Protein AF-A0A849WQL9-F1 (afdb_monomer_lite)

Structure (mmCIF, N/CA/C/O backbone):
data_AF-A0A849WQL9-F1
#
_entry.id   AF-A0A849WQL9-F1
#
loop_
_atom_site.group_PDB
_atom_site.id
_atom_site.type_symbol
_atom_site.label_atom_id
_atom_site.label_alt_id
_atom_site.label_comp_id
_atom_site.label_asym_id
_atom_site.label_entity_id
_atom_site.label_seq_id
_atom_site.pdbx_PDB_ins_code
_atom_site.Cartn_x
_atom_site.Cartn_y
_atom_site.Cartn_z
_atom_site.occupancy
_atom_site.B_iso_or_equiv
_atom_site.auth_seq_id
_atom_site.auth_comp_id
_atom_site.auth_asym_id
_atom_site.auth_atom_id
_atom_site.pdbx_PDB_model_num
ATOM 1 N N . MET A 1 1 ? -45.206 -13.523 60.294 1.00 41.06 1 MET A N 1
ATOM 2 C CA . MET A 1 1 ? -43.958 -14.146 59.798 1.00 41.06 1 MET A CA 1
ATOM 3 C C . MET A 1 1 ? -43.672 -13.604 58.405 1.00 41.06 1 MET A C 1
ATOM 5 O O . MET A 1 1 ? -44.329 -13.995 57.453 1.00 41.06 1 MET A O 1
ATOM 9 N N . PHE A 1 2 ? -42.772 -12.625 58.313 1.00 39.31 2 PHE A N 1
ATOM 10 C CA . PHE A 1 2 ? -42.401 -11.934 57.076 1.00 39.31 2 PHE A CA 1
ATOM 11 C C . PHE A 1 2 ? -41.361 -12.753 56.302 1.00 39.31 2 PHE A C 1
ATOM 13 O O . PHE A 1 2 ? -40.246 -12.906 56.787 1.00 39.31 2 PHE A O 1
ATOM 20 N N . HIS A 1 3 ? -41.688 -13.228 55.099 1.00 35.38 3 HIS A N 1
ATOM 21 C CA . HIS A 1 3 ? -40.687 -13.722 54.148 1.00 35.38 3 HIS A CA 1
ATOM 22 C C . HIS A 1 3 ? -40.464 -12.661 53.069 1.00 35.38 3 HIS A C 1
ATOM 24 O O . HIS A 1 3 ? -41.213 -12.552 52.103 1.00 35.38 3 HIS A O 1
ATOM 30 N N . LYS A 1 4 ? -39.432 -11.838 53.282 1.00 41.97 4 LYS A N 1
ATOM 31 C CA . LYS A 1 4 ? -38.871 -10.938 52.274 1.00 41.97 4 LYS A CA 1
ATOM 32 C C . LYS A 1 4 ? -38.010 -11.776 51.328 1.00 41.97 4 LYS A C 1
ATOM 34 O O . LYS A 1 4 ? -36.884 -12.118 51.673 1.00 41.97 4 LYS A O 1
ATOM 39 N N . ILE A 1 5 ? -38.525 -12.100 50.146 1.00 51.34 5 ILE A N 1
ATOM 40 C CA . ILE A 1 5 ? -37.694 -12.596 49.044 1.00 51.34 5 ILE A CA 1
ATOM 41 C C . ILE A 1 5 ? -37.047 -11.361 48.417 1.00 51.34 5 ILE A C 1
ATOM 43 O O . ILE A 1 5 ? -37.643 -10.662 47.602 1.00 51.34 5 ILE A O 1
ATOM 47 N N . ILE A 1 6 ? -35.846 -11.035 48.894 1.00 51.62 6 ILE A N 1
ATOM 48 C CA . ILE A 1 6 ? -34.983 -10.018 48.295 1.00 51.62 6 ILE A CA 1
ATOM 49 C C . ILE A 1 6 ? -34.472 -10.621 46.986 1.00 51.62 6 ILE A C 1
ATOM 51 O O . ILE A 1 6 ? -33.561 -11.442 46.966 1.00 51.62 6 ILE A O 1
ATOM 55 N N . MET A 1 7 ? -35.140 -10.261 45.895 1.00 43.47 7 MET A N 1
ATOM 56 C CA . MET A 1 7 ? -34.754 -10.604 44.535 1.00 43.47 7 MET A CA 1
ATOM 57 C C . MET A 1 7 ? -33.563 -9.717 44.154 1.00 43.47 7 MET A C 1
ATOM 59 O O . MET A 1 7 ? -33.723 -8.598 43.671 1.00 43.47 7 MET A O 1
ATOM 63 N N . THR A 1 8 ? -32.359 -10.191 44.472 1.00 52.12 8 THR A N 1
ATOM 64 C CA . THR A 1 8 ? -31.094 -9.528 44.151 1.00 52.12 8 THR A CA 1
ATOM 65 C C . THR A 1 8 ? -30.933 -9.482 42.634 1.00 52.12 8 THR A C 1
ATOM 67 O O . THR A 1 8 ? -30.533 -10.456 41.998 1.00 52.12 8 THR A O 1
ATOM 70 N N . LEU A 1 9 ? -31.298 -8.345 42.047 1.00 46.00 9 LEU A N 1
ATOM 71 C CA . LEU A 1 9 ? -31.067 -8.019 40.648 1.00 46.00 9 LEU A CA 1
ATOM 72 C C . LEU A 1 9 ? -29.550 -7.855 40.461 1.00 46.00 9 LEU A C 1
ATOM 74 O O . LEU A 1 9 ? -28.985 -6.809 40.771 1.00 46.00 9 LEU A O 1
ATOM 78 N N . ILE A 1 10 ? -28.875 -8.920 40.029 1.00 55.91 10 ILE A N 1
ATOM 79 C CA . ILE A 1 10 ? -27.466 -8.868 39.632 1.00 55.91 10 ILE A CA 1
ATOM 80 C C . ILE A 1 10 ? -27.419 -8.056 38.339 1.00 55.91 10 ILE A C 1
ATOM 82 O O . ILE A 1 10 ? -27.676 -8.564 37.249 1.00 55.91 10 ILE A O 1
ATOM 86 N N . SER A 1 11 ? -27.143 -6.763 38.471 1.00 50.94 11 SER A N 1
ATOM 87 C CA . SER A 1 11 ? -26.770 -5.890 37.369 1.00 50.94 11 SER A CA 1
ATOM 88 C C . SER A 1 11 ? -25.508 -6.466 36.733 1.00 50.94 11 SER A C 1
ATOM 90 O O . SER A 1 11 ? -24.418 -6.391 37.303 1.00 50.94 11 SER A O 1
ATOM 92 N N . LEU A 1 12 ? -25.662 -7.085 35.558 1.00 48.03 12 LEU A N 1
ATOM 93 C CA . LEU A 1 12 ? -24.540 -7.458 34.710 1.00 48.03 12 LEU A CA 1
ATOM 94 C C . LEU A 1 12 ? -23.727 -6.191 34.438 1.00 48.03 12 LEU A C 1
ATOM 96 O O . LEU A 1 12 ? -24.140 -5.322 33.672 1.00 48.03 12 LEU A O 1
ATOM 100 N N . PHE A 1 13 ? -22.561 -6.099 35.070 1.00 50.62 13 PHE A N 1
ATOM 101 C CA . PHE A 1 13 ? -21.500 -5.209 34.640 1.00 50.62 13 PHE A CA 1
ATOM 102 C C . PHE A 1 13 ? -21.110 -5.631 33.222 1.00 50.62 13 PHE A C 1
ATOM 104 O O . PHE A 1 13 ? -20.320 -6.551 33.019 1.00 50.62 13 PHE A O 1
ATOM 111 N N . THR A 1 14 ? -21.686 -4.976 32.218 1.00 52.75 14 THR A N 1
ATOM 112 C CA . THR A 1 14 ? -21.144 -5.006 30.865 1.00 52.75 14 THR A CA 1
ATOM 113 C C . THR A 1 14 ? -19.768 -4.365 30.929 1.00 52.75 14 THR A C 1
ATOM 115 O O . THR A 1 14 ? -19.642 -3.142 30.998 1.00 52.75 14 THR A O 1
ATOM 118 N N . ILE A 1 15 ? -18.730 -5.199 30.941 1.00 56.62 15 ILE A N 1
ATOM 119 C CA . ILE A 1 15 ? -17.355 -4.771 30.719 1.00 56.62 15 ILE A CA 1
ATOM 120 C C . ILE A 1 15 ? -17.322 -4.257 29.281 1.00 56.62 15 ILE A C 1
ATOM 122 O O . ILE A 1 15 ? -17.167 -5.019 28.330 1.00 56.62 15 ILE A O 1
ATOM 126 N N . THR A 1 16 ? -17.530 -2.955 29.094 1.00 53.00 16 THR A N 1
ATOM 127 C CA . THR A 1 16 ? -17.263 -2.313 27.812 1.00 53.00 16 THR A CA 1
ATOM 128 C C . THR A 1 16 ? -15.750 -2.294 27.648 1.00 53.00 16 THR A C 1
ATOM 130 O O . THR A 1 16 ? -15.082 -1.357 28.091 1.00 53.00 16 THR A O 1
ATOM 133 N N . THR A 1 17 ? -15.181 -3.343 27.057 1.00 54.50 17 THR A N 1
ATOM 134 C CA . THR A 1 17 ? -13.810 -3.300 26.555 1.00 54.50 17 THR A CA 1
ATOM 135 C C . THR A 1 17 ? -13.801 -2.257 25.446 1.00 54.50 17 THR A C 1
ATOM 137 O O . THR A 1 17 ? -14.212 -2.530 24.317 1.00 54.50 17 THR A O 1
ATOM 140 N N . LYS A 1 18 ? -13.432 -1.017 25.777 1.00 52.62 18 LYS A N 1
ATOM 141 C CA . LYS A 1 18 ? -13.214 0.019 24.771 1.00 52.62 18 LYS A CA 1
ATOM 142 C C . LYS A 1 18 ? -12.089 -0.494 23.880 1.00 52.62 18 LYS A C 1
ATOM 144 O O . LYS A 1 18 ? -10.947 -0.557 24.327 1.00 52.62 18 LYS A O 1
ATOM 149 N N . ALA A 1 19 ? -12.426 -0.917 22.662 1.00 57.75 19 ALA A N 1
ATOM 150 C CA . ALA A 1 19 ? -11.433 -1.199 21.638 1.00 57.75 19 ALA A CA 1
ATOM 151 C C . ALA A 1 19 ? -10.529 0.034 21.550 1.00 57.75 19 ALA A C 1
ATOM 153 O O . ALA A 1 19 ? -11.011 1.153 21.352 1.00 57.75 19 ALA A O 1
ATOM 154 N N . GLN A 1 20 ? -9.243 -0.152 21.829 1.00 61.25 20 GLN A N 1
ATOM 155 C CA . GLN A 1 20 ? -8.285 0.939 21.830 1.00 61.25 20 GLN A CA 1
ATOM 156 C C . GLN A 1 20 ? -8.241 1.498 20.400 1.00 61.25 20 GLN A C 1
ATOM 158 O O . GLN A 1 20 ? -8.040 0.719 19.467 1.00 61.25 20 GLN A O 1
ATOM 163 N N . PRO A 1 21 ? -8.500 2.801 20.190 1.00 62.62 21 PRO A N 1
ATOM 164 C CA . PRO A 1 21 ? -8.577 3.348 18.845 1.00 62.62 21 PRO A CA 1
ATOM 165 C C . PRO A 1 21 ? -7.240 3.140 18.131 1.00 62.62 21 PRO A C 1
ATOM 167 O O . PRO A 1 21 ? -6.177 3.454 18.673 1.00 62.62 21 PRO A O 1
ATOM 170 N N . CYS A 1 22 ? -7.296 2.591 16.919 1.00 76.44 22 CYS A N 1
ATOM 171 C CA . CYS A 1 22 ? -6.123 2.381 16.084 1.00 76.44 22 CYS A CA 1
ATOM 172 C C . CYS A 1 22 ? -5.434 3.723 15.840 1.00 76.44 22 CYS A C 1
ATOM 174 O O . CYS A 1 22 ? -6.052 4.662 15.336 1.00 76.44 22 CYS A O 1
ATOM 176 N N . SER A 1 23 ? -4.148 3.836 16.177 1.00 86.62 23 SER A N 1
ATOM 177 C CA . SER A 1 23 ? -3.430 5.066 15.850 1.00 86.62 23 SER A CA 1
ATOM 178 C C . SER A 1 23 ? -3.319 5.209 14.329 1.00 86.62 23 SER A C 1
ATOM 180 O O . SER A 1 23 ? -3.001 4.244 13.626 1.00 86.62 23 SER A O 1
ATOM 182 N N . GLN A 1 24 ? -3.513 6.427 13.822 1.00 84.88 24 GLN A N 1
ATOM 183 C CA . GLN A 1 24 ? -3.384 6.727 12.391 1.00 84.88 24 GLN A CA 1
ATOM 184 C C . GLN A 1 24 ? -2.018 6.306 11.829 1.00 84.88 24 GLN A C 1
ATOM 186 O O . GLN A 1 24 ? -1.910 5.908 10.672 1.00 84.88 24 GLN A O 1
ATOM 191 N N . LYS A 1 25 ? -0.974 6.358 12.666 1.00 89.31 25 LYS A N 1
ATOM 192 C CA . LYS A 1 25 ? 0.380 5.906 12.332 1.00 89.31 25 LYS A CA 1
ATOM 193 C C . LYS A 1 25 ? 0.442 4.400 12.062 1.00 89.31 25 LYS A C 1
ATOM 195 O O . LYS A 1 25 ? 1.086 3.988 11.107 1.00 89.31 25 LYS A O 1
ATOM 200 N N . VAL A 1 26 ? -0.223 3.585 12.882 1.00 88.31 26 VAL A N 1
ATOM 201 C CA . VAL A 1 26 ? -0.267 2.125 12.688 1.00 88.31 26 VAL A CA 1
ATOM 202 C C . VAL A 1 26 ? -1.046 1.785 11.422 1.00 88.31 26 VAL A C 1
ATOM 204 O O . VAL A 1 26 ? -0.588 0.976 10.621 1.00 88.31 26 VAL A O 1
ATOM 207 N N . ILE A 1 27 ? -2.180 2.454 11.195 1.00 91.44 27 ILE A N 1
ATOM 208 C CA . ILE A 1 27 ? -2.977 2.259 9.980 1.00 91.44 27 ILE A CA 1
ATOM 209 C C . ILE A 1 27 ? -2.156 2.585 8.727 1.00 91.44 27 ILE A C 1
ATOM 211 O O . ILE A 1 27 ? -2.102 1.777 7.801 1.00 91.44 27 ILE A O 1
ATOM 215 N N . SER A 1 28 ? -1.493 3.745 8.694 1.00 91.81 28 SER A N 1
ATOM 216 C CA . SER A 1 28 ? -0.717 4.163 7.524 1.00 91.81 28 SER A CA 1
ATOM 217 C C . SER A 1 28 ? 0.481 3.248 7.267 1.00 91.81 28 SER A C 1
ATOM 219 O O . SER A 1 28 ? 0.766 2.912 6.118 1.00 91.81 28 SER A O 1
ATOM 221 N N . GLN A 1 29 ? 1.147 2.778 8.324 1.00 93.44 29 GLN A N 1
ATOM 222 C CA . GLN A 1 29 ? 2.212 1.785 8.203 1.00 93.44 29 GLN A CA 1
ATOM 223 C C . GLN A 1 29 ? 1.694 0.466 7.624 1.00 93.44 29 GLN A C 1
ATOM 225 O O . GLN A 1 29 ? 2.274 -0.022 6.655 1.00 93.44 29 GLN A O 1
ATOM 230 N N . ASN A 1 30 ? 0.593 -0.073 8.154 1.00 92.75 30 ASN A N 1
ATOM 231 C CA . ASN A 1 30 ? -0.002 -1.313 7.653 1.00 92.75 30 ASN A CA 1
ATOM 232 C C . ASN A 1 30 ? -0.424 -1.173 6.185 1.00 92.75 30 ASN A C 1
ATOM 234 O O . ASN A 1 30 ? -0.069 -2.016 5.366 1.00 92.75 30 ASN A O 1
ATOM 238 N N . ALA A 1 31 ? -1.099 -0.078 5.826 1.00 95.12 31 ALA A N 1
ATOM 239 C CA . ALA A 1 31 ? -1.542 0.168 4.456 1.00 95.12 31 ALA A CA 1
ATOM 240 C C . ALA A 1 31 ? -0.367 0.222 3.462 1.00 95.12 31 ALA A C 1
ATOM 242 O O . ALA A 1 31 ? -0.408 -0.430 2.417 1.00 95.12 31 ALA A O 1
ATOM 243 N N . MET A 1 32 ? 0.703 0.950 3.802 1.00 97.2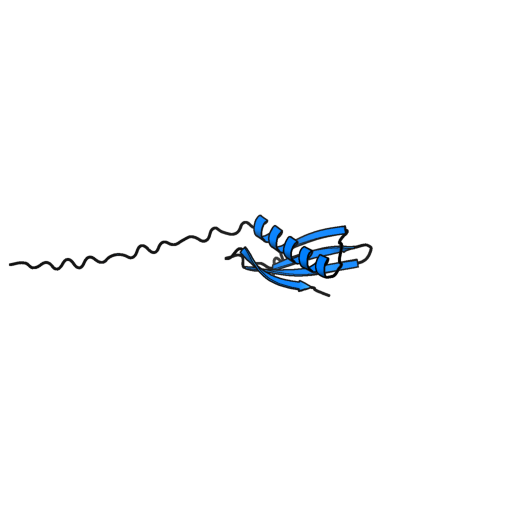5 32 MET A N 1
ATOM 244 C CA . MET A 1 32 ? 1.910 1.031 2.974 1.00 97.25 32 MET A CA 1
ATOM 245 C C . MET A 1 32 ? 2.616 -0.327 2.853 1.00 97.25 32 MET A C 1
ATOM 247 O O . MET A 1 32 ? 3.019 -0.708 1.756 1.00 97.25 32 MET A O 1
ATOM 251 N N . GLN A 1 33 ? 2.756 -1.073 3.953 1.00 96.25 33 GLN A N 1
ATOM 252 C CA . GLN A 1 33 ? 3.429 -2.376 3.940 1.00 96.25 33 GLN A CA 1
ATOM 253 C C . GLN A 1 33 ? 2.655 -3.421 3.135 1.00 96.25 33 GLN A C 1
ATOM 255 O O . GLN A 1 33 ? 3.262 -4.148 2.355 1.00 96.25 33 GLN A O 1
ATOM 260 N N . SER A 1 34 ? 1.328 -3.472 3.259 1.00 95.81 34 SER A N 1
ATOM 261 C CA . SER A 1 34 ? 0.506 -4.409 2.488 1.00 95.81 34 SER A CA 1
ATOM 262 C C . SER A 1 34 ? 0.569 -4.135 0.987 1.00 95.81 34 SER A C 1
ATOM 264 O O . SER A 1 34 ? 0.753 -5.067 0.206 1.00 95.81 34 SER A O 1
ATOM 266 N N . ALA A 1 35 ? 0.484 -2.866 0.576 1.00 97.31 35 ALA A N 1
ATOM 267 C CA . ALA A 1 35 ? 0.653 -2.499 -0.828 1.00 97.31 35 ALA A CA 1
ATOM 268 C C . ALA A 1 35 ? 2.068 -2.824 -1.333 1.00 97.31 35 ALA A C 1
ATOM 270 O O . ALA A 1 35 ? 2.219 -3.387 -2.414 1.00 97.31 35 ALA A O 1
ATOM 271 N N . LEU A 1 36 ? 3.104 -2.526 -0.541 1.00 97.44 36 LEU A N 1
ATOM 272 C CA . LEU A 1 36 ? 4.491 -2.791 -0.923 1.00 97.44 36 LEU A CA 1
ATOM 273 C C . LEU A 1 36 ? 4.758 -4.289 -1.064 1.00 97.44 36 LEU A C 1
ATOM 275 O O . LEU A 1 36 ? 5.424 -4.701 -2.006 1.00 97.44 36 LEU A O 1
ATOM 279 N N . TYR A 1 37 ? 4.232 -5.100 -0.150 1.00 97.00 37 TYR A N 1
ATOM 280 C CA . TYR A 1 37 ? 4.352 -6.550 -0.216 1.00 97.00 37 TYR A CA 1
ATOM 281 C C . TYR A 1 37 ? 3.778 -7.100 -1.528 1.00 97.00 37 TYR A C 1
ATOM 283 O O . TYR A 1 37 ? 4.449 -7.864 -2.220 1.00 97.00 37 TYR A O 1
ATOM 291 N N . LEU A 1 38 ? 2.578 -6.658 -1.916 1.00 96.56 38 LEU A N 1
ATOM 292 C CA . LEU A 1 38 ? 1.965 -7.065 -3.181 1.00 96.56 38 LEU A CA 1
ATOM 293 C C . LEU A 1 38 ? 2.726 -6.539 -4.401 1.00 96.56 38 LEU A C 1
ATOM 295 O O . LEU A 1 38 ? 2.842 -7.247 -5.399 1.00 96.56 38 LEU A O 1
ATOM 299 N N . GLU A 1 39 ? 3.278 -5.331 -4.337 1.00 95.88 39 GLU A N 1
ATOM 300 C CA . GLU A 1 39 ? 4.112 -4.799 -5.415 1.00 95.88 39 GLU A CA 1
ATOM 301 C C . GLU A 1 39 ? 5.390 -5.633 -5.600 1.00 95.88 39 GLU A C 1
ATOM 303 O O . GLU A 1 39 ? 5.725 -5.995 -6.728 1.00 95.88 39 GLU A O 1
ATOM 308 N N . LEU A 1 40 ? 6.053 -6.022 -4.503 1.00 95.44 40 LEU A N 1
ATOM 309 C CA . LEU A 1 40 ? 7.234 -6.891 -4.534 1.00 95.44 40 LEU A CA 1
ATOM 310 C C . LEU A 1 40 ? 6.912 -8.277 -5.111 1.00 95.44 40 LEU A C 1
ATOM 312 O O . LEU A 1 40 ? 7.701 -8.798 -5.899 1.00 95.44 40 LEU A O 1
ATOM 316 N N . LEU A 1 41 ? 5.754 -8.858 -4.770 1.00 95.25 41 LEU A N 1
ATOM 317 C CA . LEU A 1 41 ? 5.284 -10.120 -5.362 1.00 95.25 41 LEU A CA 1
ATOM 318 C C . LEU A 1 41 ? 5.020 -10.005 -6.870 1.00 95.25 41 LEU A C 1
ATOM 320 O O . LEU A 1 41 ? 5.200 -10.976 -7.599 1.00 95.25 41 LEU A O 1
ATOM 324 N N . ASN A 1 42 ? 4.659 -8.815 -7.354 1.00 90.94 42 ASN A N 1
ATOM 325 C CA . ASN A 1 42 ? 4.527 -8.513 -8.781 1.00 90.94 42 ASN A CA 1
ATOM 326 C C . ASN A 1 42 ? 5.865 -8.116 -9.439 1.00 90.94 42 ASN A C 1
ATOM 328 O O . ASN A 1 42 ? 5.872 -7.471 -10.486 1.00 90.94 42 ASN A O 1
ATOM 332 N N . ASN A 1 43 ? 7.001 -8.485 -8.832 1.00 91.06 43 ASN A N 1
ATOM 333 C CA . ASN A 1 43 ? 8.364 -8.137 -9.253 1.00 91.06 43 ASN A CA 1
ATOM 334 C C . ASN A 1 43 ? 8.661 -6.624 -9.315 1.00 91.06 43 ASN A C 1
ATOM 336 O O . ASN A 1 43 ? 9.677 -6.211 -9.878 1.00 91.06 43 ASN A O 1
ATOM 340 N N . GLY A 1 44 ? 7.816 -5.786 -8.713 1.00 91.06 44 GLY A N 1
ATOM 341 C CA . GLY A 1 44 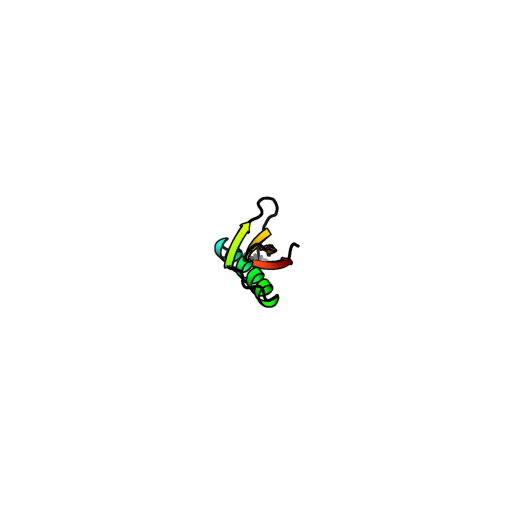? 8.028 -4.349 -8.634 1.00 91.06 44 GLY A CA 1
ATOM 342 C C . GLY A 1 44 ? 9.012 -3.989 -7.522 1.00 91.06 44 GLY A C 1
ATOM 343 O O . GLY A 1 44 ? 8.814 -4.338 -6.363 1.00 91.06 44 GLY A O 1
ATOM 344 N N . ARG A 1 45 ? 10.088 -3.273 -7.857 1.00 94.75 45 ARG A N 1
ATOM 345 C CA . ARG A 1 45 ? 11.036 -2.681 -6.896 1.00 94.75 45 ARG A CA 1
ATOM 346 C C . ARG A 1 45 ? 11.028 -1.156 -7.022 1.00 94.75 45 ARG A C 1
ATOM 348 O O . ARG A 1 45 ? 11.819 -0.615 -7.796 1.00 94.75 45 ARG A O 1
ATOM 355 N N . PRO A 1 46 ? 10.115 -0.462 -6.328 1.00 96.19 46 PRO A N 1
ATOM 356 C CA . PRO A 1 46 ? 9.945 0.967 -6.532 1.00 96.19 46 PRO A CA 1
ATOM 357 C C . PRO A 1 46 ? 11.110 1.773 -5.965 1.00 96.19 46 PRO A C 1
ATOM 359 O O . PRO A 1 46 ? 11.662 1.443 -4.915 1.00 96.19 46 PRO A O 1
ATOM 362 N N . LEU A 1 47 ? 11.439 2.869 -6.647 1.00 97.00 47 LEU A N 1
ATOM 363 C CA . LEU A 1 47 ? 12.447 3.839 -6.217 1.00 97.00 47 LEU A CA 1
ATOM 364 C C . LEU A 1 47 ? 11.939 4.664 -5.032 1.00 97.00 47 LEU A C 1
ATOM 366 O O . LEU A 1 47 ? 12.679 4.946 -4.092 1.00 97.00 47 LEU A O 1
ATOM 370 N N . THR A 1 48 ? 10.658 5.038 -5.068 1.00 97.00 48 THR A N 1
ATOM 371 C CA . THR A 1 48 ? 10.009 5.818 -4.012 1.00 97.00 48 THR A CA 1
ATOM 372 C C . THR A 1 48 ? 8.630 5.263 -3.681 1.00 97.00 48 THR A C 1
ATOM 374 O O . THR A 1 48 ? 7.989 4.585 -4.487 1.00 97.00 48 THR A O 1
ATOM 377 N N . LYS A 1 49 ? 8.192 5.533 -2.448 1.00 97.50 49 LYS A N 1
ATOM 378 C CA . LYS A 1 49 ? 6.956 5.015 -1.861 1.00 97.50 49 LYS A CA 1
ATOM 379 C C . LYS A 1 49 ? 6.236 6.162 -1.165 1.00 97.50 49 LYS A C 1
ATOM 381 O O . LYS A 1 49 ? 6.812 6.780 -0.272 1.00 97.50 49 LYS A O 1
ATOM 386 N N . GLN A 1 50 ? 5.001 6.445 -1.558 1.00 97.44 50 GLN A N 1
ATOM 387 C CA . GLN A 1 50 ? 4.179 7.503 -0.964 1.00 97.44 50 GLN A CA 1
ATOM 388 C C . GLN A 1 50 ? 2.800 6.956 -0.605 1.00 97.44 50 GLN A C 1
ATOM 390 O O . GLN A 1 50 ? 2.285 6.093 -1.309 1.00 97.44 50 GLN A O 1
ATOM 395 N N . LEU A 1 51 ? 2.213 7.435 0.492 1.00 96.50 51 LEU A N 1
ATOM 396 C CA . LEU A 1 51 ? 0.866 7.060 0.922 1.00 96.50 51 LEU A CA 1
ATOM 397 C C . LEU A 1 51 ? 0.022 8.316 1.113 1.00 96.50 51 LEU A C 1
ATOM 399 O O . LEU A 1 51 ? 0.447 9.243 1.801 1.00 96.50 51 LEU A O 1
ATOM 403 N N . TYR A 1 52 ? -1.194 8.298 0.583 1.00 95.12 52 TYR A N 1
ATOM 404 C CA . TYR A 1 52 ? -2.165 9.377 0.720 1.00 95.12 52 TYR A CA 1
ATOM 405 C C . TYR A 1 52 ? -3.470 8.827 1.281 1.00 95.12 52 TYR A C 1
ATOM 407 O O . TYR A 1 52 ? -3.954 7.801 0.812 1.00 95.12 52 TYR A O 1
ATOM 415 N N . SER A 1 53 ? -4.058 9.497 2.272 1.00 92.38 53 SER A N 1
ATOM 416 C CA . SER A 1 53 ? -5.439 9.226 2.687 1.00 92.38 53 SER A CA 1
ATOM 417 C C . SER A 1 53 ? -6.405 9.918 1.730 1.00 92.38 53 SER A C 1
ATOM 419 O O . SER A 1 53 ? -6.263 11.116 1.477 1.00 92.38 53 SER A O 1
ATOM 421 N N . LEU A 1 54 ? -7.409 9.199 1.238 1.00 87.75 54 LEU A N 1
ATOM 422 C CA . LEU A 1 54 ? -8.470 9.777 0.420 1.00 87.75 54 LEU A CA 1
ATOM 423 C C . LEU A 1 54 ? -9.496 10.464 1.321 1.00 87.75 54 LEU A C 1
ATOM 425 O O . LEU A 1 54 ? -10.296 9.806 1.975 1.00 87.75 54 LEU A O 1
ATOM 429 N N . SER A 1 55 ? -9.514 11.796 1.330 1.00 76.94 55 SER A N 1
ATOM 430 C CA . SER A 1 55 ? -10.465 12.570 2.145 1.00 76.94 55 SER A CA 1
ATOM 431 C C . SER A 1 55 ? -11.934 12.299 1.798 1.00 76.94 55 SER A C 1
ATOM 433 O O . SER A 1 55 ? -12.802 12.447 2.652 1.00 76.94 55 SER A O 1
ATOM 435 N N . SER A 1 56 ? -12.218 11.874 0.563 1.00 76.75 56 SER A N 1
ATOM 436 C CA . SER A 1 56 ? -13.564 11.536 0.088 1.00 76.75 56 SER A CA 1
ATOM 437 C C . SER A 1 56 ? -14.033 10.127 0.468 1.00 76.75 56 SER A C 1
ATOM 439 O O . SER A 1 56 ? -15.215 9.825 0.314 1.00 76.75 56 SER A O 1
ATOM 441 N N . GLN A 1 57 ? -13.137 9.249 0.933 1.00 80.50 57 GLN A N 1
ATOM 442 C CA . GLN A 1 57 ? -13.451 7.860 1.271 1.00 80.50 57 GLN A CA 1
ATOM 443 C C . GLN A 1 57 ? -12.806 7.503 2.607 1.00 80.50 57 GLN A C 1
ATOM 445 O O . GLN A 1 57 ? -11.594 7.303 2.688 1.00 80.50 57 GLN A O 1
ATOM 450 N N . LEU A 1 58 ? -13.634 7.403 3.653 1.00 81.25 58 LEU A N 1
ATOM 451 C CA . LEU A 1 58 ? -13.179 6.994 4.981 1.00 81.25 58 LEU A CA 1
ATOM 452 C C . LEU A 1 58 ? -12.368 5.697 4.901 1.00 81.25 58 LEU A C 1
ATOM 454 O O . LEU A 1 58 ? -12.680 4.793 4.120 1.00 81.25 58 LEU A O 1
ATOM 458 N N . ASP A 1 59 ? -11.305 5.652 5.700 1.00 88.94 59 ASP A N 1
ATOM 459 C CA . ASP A 1 59 ? -10.394 4.517 5.843 1.00 88.94 59 ASP A CA 1
ATOM 460 C C . ASP A 1 59 ? -9.816 3.985 4.524 1.00 88.94 59 ASP A C 1
ATOM 462 O O . ASP A 1 59 ? -9.443 2.817 4.405 1.00 88.94 59 ASP A O 1
ATOM 466 N N . THR A 1 60 ? -9.734 4.847 3.511 1.00 93.75 60 THR A N 1
ATOM 467 C CA . THR A 1 60 ? -9.191 4.495 2.204 1.00 93.75 60 THR A CA 1
ATOM 468 C C . THR A 1 60 ? -7.910 5.273 1.938 1.00 93.75 60 THR A C 1
ATOM 470 O O . THR A 1 60 ? -7.832 6.486 2.139 1.00 93.75 60 THR A O 1
ATOM 473 N N . TYR A 1 61 ? -6.896 4.568 1.451 1.00 95.31 61 TYR A N 1
ATOM 474 C CA . TYR A 1 61 ? -5.585 5.110 1.132 1.00 95.31 61 TYR A CA 1
ATOM 475 C C . TYR A 1 61 ? -5.201 4.776 -0.305 1.00 95.31 61 TYR A C 1
ATOM 477 O O . TYR A 1 61 ? -5.674 3.796 -0.881 1.00 95.31 61 TYR A O 1
ATOM 485 N N . ILE A 1 62 ? -4.310 5.582 -0.871 1.00 97.00 62 ILE A N 1
ATOM 486 C CA . ILE A 1 62 ? -3.605 5.283 -2.112 1.00 97.00 62 ILE A CA 1
ATOM 487 C C . ILE A 1 62 ? -2.119 5.201 -1.797 1.00 97.00 62 ILE A C 1
ATOM 489 O O . ILE A 1 62 ? -1.539 6.170 -1.305 1.00 97.00 62 ILE A O 1
ATOM 493 N N . ALA A 1 63 ? -1.506 4.058 -2.091 1.00 97.50 63 ALA A N 1
ATOM 494 C CA . ALA A 1 63 ? -0.061 3.937 -2.172 1.00 97.50 63 ALA A CA 1
ATOM 495 C C . ALA A 1 63 ? 0.387 4.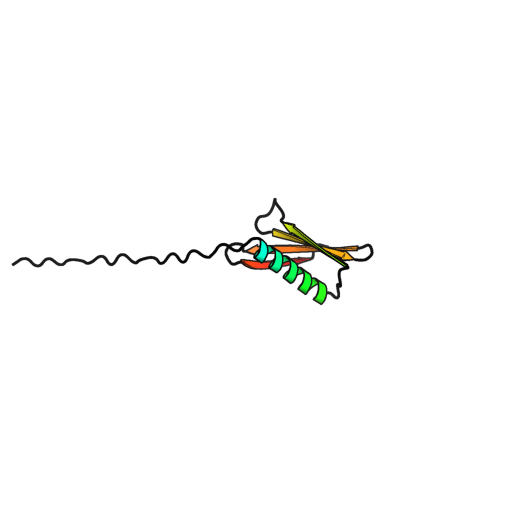183 -3.616 1.00 97.50 63 ALA A C 1
ATOM 497 O O . ALA A 1 63 ? -0.174 3.614 -4.553 1.00 97.50 63 ALA A O 1
ATOM 498 N N . ILE A 1 64 ? 1.392 5.038 -3.781 1.00 97.50 64 ILE A N 1
ATOM 499 C CA . ILE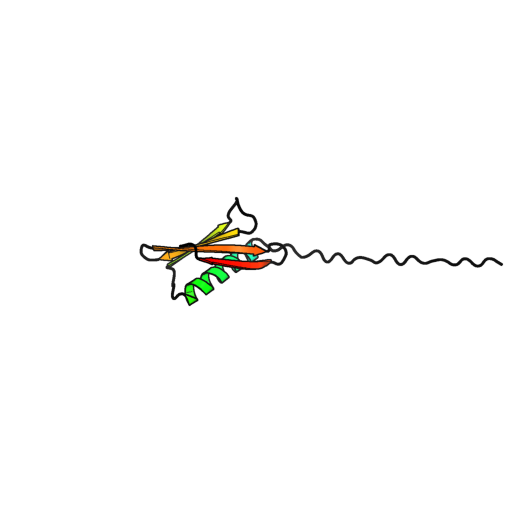 A 1 64 ? 2.024 5.338 -5.064 1.00 97.50 64 ILE A CA 1
ATOM 500 C C . ILE A 1 64 ? 3.454 4.818 -5.015 1.00 97.50 64 ILE A C 1
ATOM 502 O O . ILE A 1 64 ? 4.248 5.197 -4.145 1.00 97.50 64 ILE A O 1
ATOM 506 N N . PHE A 1 65 ? 3.772 3.958 -5.972 1.00 97.75 65 PHE A N 1
ATOM 507 C CA . PHE A 1 65 ? 5.088 3.379 -6.180 1.00 97.75 65 PHE A CA 1
ATOM 508 C C . PHE A 1 65 ? 5.657 3.910 -7.488 1.00 97.75 65 PHE A C 1
ATOM 510 O O . PHE A 1 65 ? 5.089 3.677 -8.553 1.00 97.75 65 PHE A O 1
ATOM 517 N N . SER A 1 66 ? 6.757 4.660 -7.407 1.00 97.12 66 SER A N 1
ATOM 518 C CA . SER A 1 66 ? 7.376 5.271 -8.590 1.00 97.12 66 SER A CA 1
ATOM 519 C C . SER A 1 66 ? 8.615 4.506 -9.037 1.00 97.12 66 SER A C 1
ATOM 521 O O . SER A 1 66 ? 9.407 4.035 -8.219 1.00 97.12 66 SER A O 1
ATOM 523 N N . TYR A 1 67 ? 8.793 4.446 -10.351 1.00 95.19 67 TYR A N 1
ATOM 524 C CA . TYR A 1 67 ? 9.893 3.805 -11.061 1.00 95.19 67 TYR A CA 1
ATOM 525 C C . TYR A 1 67 ? 10.516 4.797 -12.048 1.00 95.19 67 TYR A C 1
ATOM 527 O O . TYR A 1 67 ? 10.090 5.949 -12.142 1.00 95.19 67 TYR A O 1
ATOM 535 N N . SER A 1 68 ? 11.510 4.351 -12.818 1.00 93.38 68 SER A N 1
ATOM 536 C CA . SER A 1 68 ? 12.055 5.145 -13.921 1.00 93.38 68 SER A CA 1
ATOM 537 C C . SER A 1 68 ? 11.001 5.326 -15.022 1.00 93.38 68 SER A C 1
ATOM 539 O O . SER A 1 68 ? 10.807 4.446 -15.856 1.00 93.38 68 SER A O 1
ATOM 541 N N . GLY A 1 69 ? 10.287 6.454 -14.982 1.00 90.12 69 GLY A N 1
ATOM 542 C CA . GLY A 1 69 ? 9.312 6.867 -15.998 1.00 90.12 69 GLY A CA 1
ATOM 543 C C . GLY A 1 69 ? 7.898 6.291 -15.867 1.00 90.12 69 GLY A C 1
ATOM 544 O O . GLY A 1 69 ? 7.047 6.644 -16.677 1.00 90.12 69 GLY A O 1
ATOM 545 N N . VAL A 1 70 ? 7.613 5.449 -14.866 1.00 93.44 70 VAL A N 1
ATOM 546 C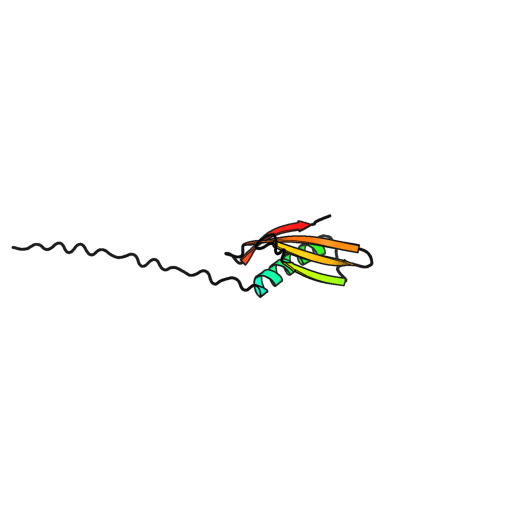 CA . VAL A 1 70 ? 6.269 4.876 -14.644 1.00 93.44 70 VAL A CA 1
ATOM 547 C C . VAL A 1 70 ? 5.872 4.892 -13.168 1.00 93.44 70 VAL A C 1
ATOM 549 O O . VAL A 1 70 ? 6.726 4.886 -12.278 1.00 93.44 70 VAL A O 1
ATOM 552 N N . GLN A 1 71 ? 4.565 4.905 -12.906 1.00 95.06 71 GLN A N 1
ATOM 553 C CA . GLN A 1 71 ? 3.990 4.831 -11.563 1.00 95.06 71 GLN A CA 1
ATOM 554 C C . GLN A 1 71 ? 2.979 3.690 -11.471 1.00 95.06 71 GLN A C 1
ATOM 556 O O . GLN A 1 71 ? 2.286 3.375 -12.432 1.00 95.06 71 GLN A O 1
ATOM 561 N N . SER A 1 72 ? 2.917 3.075 -10.295 1.00 95.69 72 SER A N 1
ATOM 562 C CA . SER A 1 72 ? 1.990 2.007 -9.938 1.00 95.69 72 SER A CA 1
ATOM 563 C C . SER A 1 72 ? 1.163 2.482 -8.751 1.00 95.69 72 SER A C 1
ATOM 565 O O . SER A 1 72 ? 1.711 2.962 -7.752 1.00 95.69 72 SER A O 1
ATOM 567 N N . PHE A 1 73 ? -0.158 2.389 -8.875 1.00 96.56 73 PHE A N 1
ATOM 568 C CA . PHE A 1 73 ? -1.104 2.907 -7.895 1.00 96.56 73 PHE A CA 1
ATOM 569 C C . PHE A 1 73 ? -1.834 1.750 -7.232 1.00 96.56 73 PHE A C 1
ATOM 571 O O . PHE A 1 73 ? -2.383 0.874 -7.895 1.00 96.56 73 PHE A O 1
ATOM 578 N N . TRP A 1 74 ? -1.889 1.767 -5.908 1.00 97.19 74 TRP A N 1
ATOM 579 C CA . TRP A 1 74 ? -2.590 0.758 -5.129 1.00 97.19 74 TRP A CA 1
ATOM 580 C C . TRP A 1 74 ? -3.605 1.432 -4.232 1.00 97.19 74 TRP A C 1
ATOM 582 O O . TRP A 1 74 ? -3.256 2.289 -3.425 1.00 97.19 74 TRP A O 1
ATOM 592 N N . LYS A 1 75 ? -4.866 1.034 -4.357 1.00 96.75 75 LYS A N 1
ATOM 593 C CA . LYS A 1 75 ? -5.941 1.461 -3.474 1.00 96.75 75 LYS A CA 1
ATOM 594 C C . LYS A 1 75 ? -6.052 0.482 -2.311 1.00 96.75 75 LYS A C 1
ATOM 596 O O . LYS A 1 75 ? -6.194 -0.720 -2.518 1.00 96.75 75 LYS A O 1
ATOM 601 N N . ILE A 1 76 ? -6.013 1.002 -1.092 1.00 96.81 76 ILE A N 1
ATOM 602 C CA . ILE A 1 76 ? -6.081 0.224 0.145 1.00 96.81 76 ILE A CA 1
ATOM 603 C C . ILE A 1 76 ? -7.315 0.651 0.923 1.00 96.81 76 ILE A C 1
ATOM 605 O O . ILE A 1 76 ? -7.503 1.841 1.166 1.00 96.81 76 ILE A O 1
ATOM 609 N N . LYS A 1 77 ? -8.134 -0.313 1.339 1.00 95.38 77 LYS A N 1
ATOM 610 C CA . LYS A 1 77 ? -9.239 -0.097 2.274 1.00 95.38 77 LYS A CA 1
ATOM 611 C C . LYS A 1 77 ? -8.887 -0.732 3.610 1.00 95.38 77 LYS A C 1
ATOM 613 O O . LYS A 1 77 ? -8.459 -1.885 3.655 1.00 95.38 77 LYS A O 1
ATOM 618 N N . VAL A 1 78 ? -9.053 0.032 4.676 1.00 93.06 78 VAL A N 1
ATOM 619 C CA . VAL A 1 78 ? -8.739 -0.356 6.048 1.00 93.06 78 VAL A CA 1
ATOM 620 C C . VAL A 1 78 ? -10.034 -0.393 6.848 1.00 93.06 78 VAL A C 1
ATOM 622 O O . VAL A 1 78 ? -10.943 0.397 6.618 1.00 93.06 78 VAL A O 1
ATOM 625 N N . ASN A 1 79 ? -10.099 -1.276 7.830 1.00 90.19 79 ASN A N 1
ATOM 626 C CA . ASN A 1 79 ? -11.101 -1.224 8.874 1.00 90.19 79 ASN A CA 1
ATOM 627 C C . ASN A 1 79 ? -10.511 -0.522 10.102 1.00 90.19 79 ASN A C 1
ATOM 629 O O . ASN A 1 79 ? -9.801 -1.132 10.907 1.00 90.19 79 ASN A O 1
ATOM 633 N N . SER A 1 80 ? -10.802 0.771 10.262 1.00 83.31 80 SER A N 1
ATOM 634 C CA . SER A 1 80 ? -10.275 1.588 11.368 1.00 83.31 80 SER A CA 1
ATOM 635 C C . SER A 1 80 ? -10.728 1.137 12.758 1.00 83.31 80 SER A C 1
ATOM 637 O O . SER A 1 80 ? -10.103 1.510 13.748 1.00 83.31 80 SER A O 1
ATOM 639 N N . LYS A 1 81 ? -11.784 0.317 12.859 1.00 85.69 81 LYS A N 1
ATOM 640 C CA . LYS A 1 81 ? -12.257 -0.233 14.139 1.00 85.69 81 LYS A CA 1
ATOM 641 C C . LYS A 1 81 ? -11.420 -1.419 14.608 1.00 85.69 81 LYS A C 1
ATOM 643 O O . LYS A 1 81 ? -11.301 -1.631 15.809 1.00 85.69 81 LYS A O 1
ATOM 648 N N . THR A 1 82 ? -10.876 -2.199 13.674 1.00 86.75 82 THR A N 1
ATOM 649 C CA . THR A 1 82 ? -10.111 -3.428 13.965 1.00 86.75 82 THR A CA 1
ATOM 650 C C . THR A 1 82 ? -8.626 -3.321 13.605 1.00 86.75 82 THR A C 1
ATOM 652 O O . THR A 1 82 ? -7.865 -4.244 13.872 1.00 86.75 82 THR A O 1
ATOM 655 N N . CYS A 1 83 ? -8.200 -2.201 13.018 1.00 85.19 83 CYS A N 1
ATOM 656 C CA . CYS A 1 83 ? -6.848 -1.952 12.505 1.00 85.19 83 CYS A CA 1
ATOM 657 C C . CYS A 1 83 ? -6.400 -2.936 11.408 1.00 85.19 83 CYS A C 1
ATOM 659 O O . CYS A 1 83 ? -5.198 -3.142 11.219 1.00 85.19 83 CYS A O 1
ATOM 661 N N . THR A 1 84 ? -7.343 -3.555 10.697 1.00 90.19 84 THR A N 1
ATOM 662 C CA . THR A 1 84 ? -7.056 -4.569 9.674 1.00 90.19 84 THR A CA 1
ATOM 663 C C . THR A 1 84 ? -7.189 -4.005 8.264 1.00 90.19 84 THR A C 1
ATOM 665 O O . THR A 1 84 ? -7.848 -2.990 8.040 1.00 90.19 84 THR A O 1
ATOM 668 N N . ILE A 1 85 ? -6.524 -4.646 7.305 1.00 94.44 85 ILE A N 1
ATOM 669 C CA . ILE A 1 85 ? -6.643 -4.315 5.885 1.00 94.44 85 ILE A CA 1
ATOM 670 C C . ILE A 1 85 ? -7.791 -5.138 5.302 1.00 94.44 85 ILE A C 1
ATOM 672 O O . ILE A 1 85 ? -7.695 -6.360 5.252 1.00 94.44 85 ILE A O 1
ATOM 676 N N . ASP A 1 86 ? -8.852 -4.469 4.851 1.00 94.56 86 ASP A N 1
ATOM 677 C CA . ASP A 1 86 ? -10.007 -5.124 4.225 1.00 94.56 86 ASP A CA 1
ATOM 678 C C . ASP A 1 86 ? -9.683 -5.556 2.791 1.00 94.56 86 ASP A C 1
ATOM 680 O O . ASP A 1 86 ? -10.072 -6.633 2.346 1.00 94.56 86 ASP A O 1
ATOM 684 N N . SER A 1 87 ? -8.989 -4.697 2.037 1.00 95.19 87 SER A N 1
ATOM 685 C CA . SER A 1 87 ? -8.645 -4.976 0.642 1.00 95.19 87 SER A CA 1
ATOM 686 C C . SER A 1 87 ? -7.477 -4.131 0.152 1.00 95.19 87 SER A C 1
ATOM 688 O O . SER A 1 87 ? -7.358 -2.961 0.527 1.00 95.19 87 SER A O 1
ATOM 690 N N . VAL A 1 88 ? -6.688 -4.688 -0.767 1.00 96.69 88 VAL A N 1
ATOM 691 C CA . VAL A 1 88 ? -5.652 -3.975 -1.522 1.00 96.69 88 VAL A CA 1
ATOM 692 C C . VAL A 1 88 ? -5.831 -4.287 -3.004 1.00 96.69 88 VAL A C 1
ATOM 694 O O . VAL A 1 88 ? -5.835 -5.452 -3.392 1.00 96.69 88 VAL A O 1
ATOM 697 N N . ILE A 1 89 ? -6.013 -3.256 -3.826 1.00 95.94 89 ILE A N 1
ATOM 698 C CA . ILE A 1 89 ? -6.355 -3.382 -5.247 1.00 95.94 89 ILE A CA 1
ATOM 699 C C . ILE A 1 89 ? -5.383 -2.532 -6.059 1.00 95.94 89 ILE A C 1
ATOM 701 O O . ILE A 1 89 ? -5.182 -1.358 -5.750 1.00 95.94 89 ILE A O 1
ATOM 705 N N . LYS A 1 90 ? -4.788 -3.110 -7.105 1.00 92.88 90 LYS A N 1
ATOM 706 C CA . LYS A 1 90 ? -3.964 -2.357 -8.052 1.00 92.88 90 LYS A CA 1
ATOM 707 C C . LYS A 1 90 ? -4.873 -1.556 -8.982 1.00 92.88 90 LYS A C 1
ATOM 709 O O . LYS A 1 90 ? -5.705 -2.142 -9.669 1.00 92.88 90 LYS A O 1
ATOM 714 N N . ASN A 1 91 ? -4.710 -0.239 -8.999 1.00 85.94 91 ASN A N 1
ATOM 715 C CA . ASN A 1 91 ? -5.318 0.617 -10.009 1.00 85.94 91 ASN A CA 1
ATOM 716 C C . ASN A 1 91 ? -4.386 0.647 -11.225 1.00 85.94 91 ASN A C 1
ATOM 718 O O . ASN A 1 91 ? -3.187 0.901 -11.079 1.00 85.94 91 ASN A O 1
ATOM 722 N N . GLN A 1 92 ? -4.946 0.319 -12.389 1.00 61.59 92 GLN A N 1
ATOM 723 C CA . GLN A 1 92 ? -4.269 0.395 -13.684 1.00 61.59 92 GLN A CA 1
ATOM 724 C C . GLN A 1 92 ? -4.187 1.838 -14.174 1.00 61.59 92 GLN A C 1
ATOM 726 O O . GLN A 1 92 ? -5.152 2.594 -13.915 1.00 61.59 92 GLN A O 1
#

Foldseek 3Di:
DDDDPPPPPPDPPPPPPPQDFDPPVLLQVQQQVVQVVVCVVVVHDAPDWDKDDDPVDPQKIWIWGHDDVDIKIKIWHADRSVSGTPDIHTDD

pLDDT: mean 82.56, std 18.68, range [35.38, 97.75]

Radiu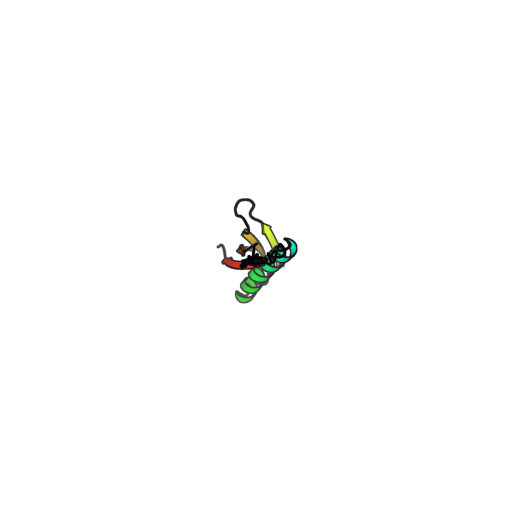s of gyration: 23.43 Å; chains: 1; bounding box: 56×27×76 Å

Secondary structure (DSSP, 8-state):
------------------PPPPPHHHHHHHHHHHHHHHHHHTT---SEEEEEE-TTSTTEEEEEEE-SS-EEEEEEEEETTTTEEEEEEEE-

Sequence (92 aa):
MFHKIIMTLISLFTITTKAQPCSQKVISQNAMQSALYLELLNNGRPLTKQLYSLSSQLDTYIAIFSYSGVQSFWKIKVNSKTCTIDSVIKNQ